Protein AF-M4DBT6-F1 (afdb_monomer_lite)

Organism: Brassica campestris (NCBI:txid3711)

Foldseek 3Di:
DDPDDDDPPPDPVVCVPFWDDKDKAKADDAQVDWIKMKMFIAGPVRHTPDIDIDTGHRDHDRVVRRVVRVVCRPVD

Sequence (76 aa):
MNPKRGFADADADALRGQVQSGLVDASWKSSREEMGFGWSLHRREGTQIMHGSSAEAPMNSTLEAEAIALLNKWAD

Structure (mmCIF, N/CA/C/O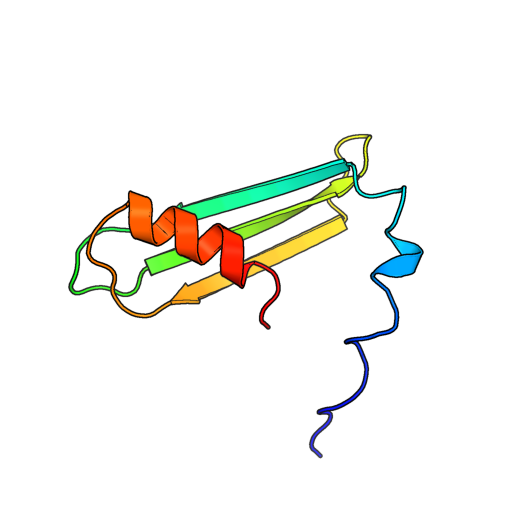 backbone):
data_AF-M4DBT6-F1
#
_entry.id   AF-M4DBT6-F1
#
loop_
_atom_site.group_PDB
_atom_site.id
_atom_site.type_symbol
_atom_site.label_atom_id
_atom_site.label_alt_id
_atom_site.label_comp_id
_atom_site.label_asym_id
_atom_site.label_entity_id
_atom_site.label_seq_id
_atom_site.pdbx_PDB_ins_code
_atom_site.Cartn_x
_atom_site.Cartn_y
_atom_site.Cartn_z
_atom_site.occupancy
_atom_site.B_iso_or_equiv
_atom_site.auth_seq_id
_atom_site.auth_comp_id
_atom_site.auth_asym_id
_atom_site.auth_atom_id
_atom_site.pdbx_PDB_model_num
ATOM 1 N N . MET A 1 1 ? -25.179 -10.827 -14.340 1.00 39.16 1 MET A N 1
ATOM 2 C CA . MET A 1 1 ? -23.996 -10.735 -13.462 1.00 39.16 1 MET A CA 1
ATOM 3 C C . MET A 1 1 ? -23.119 -9.602 -13.967 1.00 39.16 1 MET A C 1
ATOM 5 O O . MET A 1 1 ? -22.528 -9.751 -15.024 1.00 39.16 1 MET A O 1
ATOM 9 N N . ASN A 1 2 ? -23.159 -8.454 -13.283 1.00 32.00 2 ASN A N 1
ATOM 10 C CA . ASN A 1 2 ? -22.119 -7.414 -13.258 1.00 32.00 2 ASN A CA 1
ATOM 11 C C . ASN A 1 2 ? -22.553 -6.354 -12.217 1.00 32.00 2 ASN A C 1
ATOM 13 O O . ASN A 1 2 ? -23.349 -5.478 -12.559 1.00 32.00 2 ASN A O 1
ATOM 17 N N . PRO A 1 3 ? -22.156 -6.442 -10.933 1.00 40.34 3 PRO A N 1
ATOM 18 C CA . PRO A 1 3 ? -22.567 -5.459 -9.940 1.00 40.34 3 PRO A CA 1
ATOM 19 C C . PRO A 1 3 ? -21.578 -4.288 -9.962 1.00 40.34 3 PRO A C 1
ATOM 21 O O . PRO A 1 3 ? -20.731 -4.155 -9.091 1.00 40.34 3 PRO A O 1
ATOM 24 N N . LYS A 1 4 ? -21.660 -3.439 -10.991 1.00 44.75 4 LYS A N 1
ATOM 25 C CA . LYS A 1 4 ? -20.974 -2.137 -11.016 1.00 44.75 4 LYS A CA 1
ATOM 26 C C . LYS A 1 4 ? -22.009 -1.031 -10.897 1.00 44.75 4 LYS A C 1
ATOM 28 O O . LYS A 1 4 ? -22.430 -0.472 -11.910 1.00 44.75 4 LYS A O 1
ATOM 33 N N . ARG A 1 5 ? -22.479 -0.803 -9.670 1.00 44.19 5 ARG A N 1
ATOM 34 C CA . ARG A 1 5 ? -23.111 0.437 -9.183 1.00 44.19 5 ARG A CA 1
ATOM 35 C C . ARG A 1 5 ? -23.718 0.167 -7.813 1.00 44.19 5 ARG A C 1
ATOM 37 O O . ARG A 1 5 ? -24.738 -0.504 -7.719 1.00 44.19 5 ARG A O 1
ATOM 44 N N . GLY A 1 6 ? -23.100 0.712 -6.778 1.00 34.44 6 GLY A N 1
ATOM 45 C CA . GLY A 1 6 ? -23.696 0.764 -5.449 1.00 34.44 6 GLY A CA 1
ATOM 46 C C . GLY A 1 6 ? -22.643 0.608 -4.378 1.00 34.44 6 GLY A C 1
ATOM 47 O O . GLY A 1 6 ? -22.541 -0.474 -3.840 1.00 34.44 6 GLY A O 1
ATOM 48 N N . PHE A 1 7 ? -21.854 1.658 -4.146 1.00 44.69 7 PHE A N 1
ATOM 49 C CA . PHE A 1 7 ? -21.147 1.916 -2.878 1.00 44.69 7 PHE A CA 1
ATOM 50 C C . PHE A 1 7 ? -20.456 3.294 -2.869 1.00 44.69 7 PHE A C 1
ATOM 52 O O . PHE A 1 7 ? -20.041 3.754 -1.818 1.00 44.69 7 PHE A O 1
ATOM 59 N N . ALA A 1 8 ? -20.383 3.995 -4.009 1.00 44.59 8 ALA A N 1
ATOM 60 C CA . ALA A 1 8 ? -19.677 5.276 -4.101 1.00 44.59 8 ALA A CA 1
ATOM 61 C C . ALA A 1 8 ? -20.307 6.439 -3.300 1.00 44.59 8 ALA A C 1
ATOM 63 O O . ALA A 1 8 ? -19.589 7.371 -2.962 1.00 44.59 8 ALA A O 1
ATOM 64 N N . ASP A 1 9 ? -21.597 6.383 -2.945 1.00 45.22 9 ASP A N 1
ATOM 65 C CA . ASP A 1 9 ? -22.288 7.527 -2.314 1.00 45.22 9 ASP A CA 1
ATOM 66 C C . ASP A 1 9 ? -22.888 7.231 -0.927 1.00 45.22 9 ASP A C 1
ATOM 68 O O . ASP A 1 9 ? -23.256 8.151 -0.198 1.00 45.22 9 ASP A O 1
ATOM 72 N N . ALA A 1 10 ? -22.972 5.962 -0.525 1.00 44.72 10 ALA A N 1
ATOM 73 C CA . ALA A 1 10 ? -23.470 5.560 0.786 1.00 44.72 10 ALA A CA 1
ATOM 74 C C . ALA A 1 10 ? -22.297 4.988 1.585 1.00 44.72 10 ALA A C 1
ATOM 76 O O . ALA A 1 10 ? -21.984 3.825 1.394 1.00 44.72 10 ALA A O 1
ATOM 77 N N . ASP A 1 11 ? -21.604 5.841 2.354 1.00 50.78 11 ASP A N 1
ATOM 78 C CA . ASP A 1 11 ? -20.845 5.508 3.588 1.00 50.78 11 ASP A CA 1
ATOM 79 C C . ASP A 1 11 ? -19.827 6.597 3.974 1.00 50.78 11 ASP A C 1
ATOM 81 O O . ASP A 1 11 ? -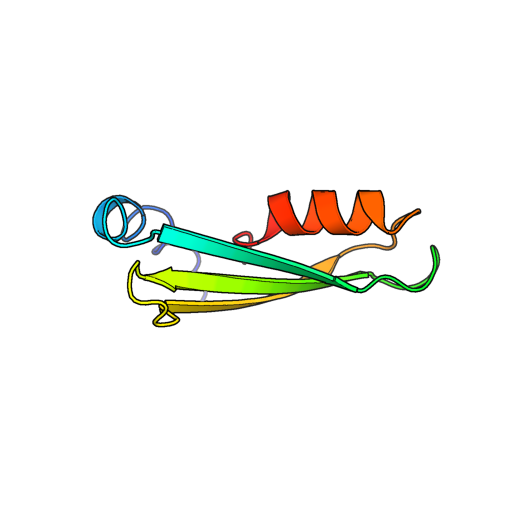19.468 6.727 5.147 1.00 50.78 11 ASP A O 1
ATOM 85 N N . ALA A 1 12 ? -19.407 7.452 3.035 1.00 51.50 12 ALA A N 1
ATOM 86 C CA . ALA A 1 12 ? -18.459 8.534 3.325 1.00 51.50 12 ALA A CA 1
ATOM 87 C C . ALA A 1 12 ? -19.002 9.542 4.363 1.00 51.50 12 ALA A C 1
ATOM 89 O O . ALA A 1 12 ? -18.265 9.985 5.245 1.00 51.50 12 ALA A O 1
ATOM 90 N N . ASP A 1 13 ? -20.300 9.855 4.311 1.00 49.97 13 ASP A N 1
ATOM 91 C CA . ASP A 1 13 ? -20.961 10.752 5.271 1.00 49.97 13 ASP A CA 1
ATOM 92 C C . ASP A 1 13 ? -21.289 10.074 6.614 1.00 49.97 13 ASP A C 1
ATOM 94 O O . ASP A 1 13 ? -21.316 10.748 7.640 1.00 49.97 13 ASP A O 1
ATOM 98 N N . ALA A 1 14 ? -21.462 8.747 6.656 1.00 54.53 14 ALA A N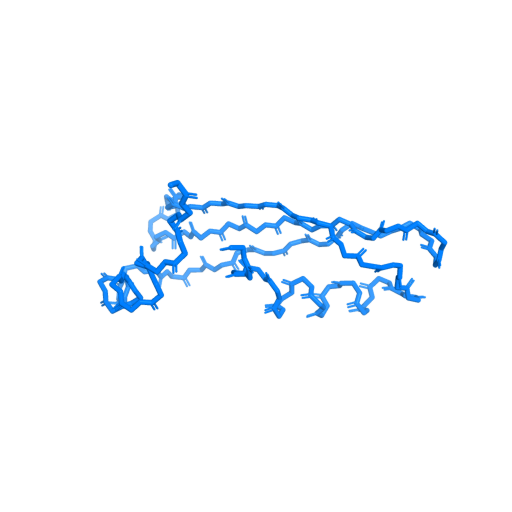 1
ATOM 99 C CA . ALA A 1 14 ? -21.664 8.007 7.910 1.00 54.53 14 ALA A CA 1
ATOM 100 C C . ALA A 1 14 ? -20.368 7.900 8.738 1.00 54.53 14 ALA A C 1
ATOM 102 O O . ALA A 1 14 ? -20.401 7.810 9.967 1.00 54.53 14 ALA A O 1
ATOM 103 N N . LEU A 1 15 ? -19.219 7.942 8.058 1.00 56.25 15 LEU A N 1
ATOM 104 C CA . LEU A 1 15 ? -17.888 7.937 8.660 1.00 56.25 15 LEU A CA 1
ATOM 105 C C . LEU A 1 15 ? -17.367 9.345 9.000 1.00 56.25 15 LEU A C 1
ATOM 107 O O . LEU A 1 15 ? -16.411 9.468 9.781 1.00 56.25 15 LEU A O 1
ATOM 111 N N . ARG A 1 16 ? -17.998 10.414 8.477 1.00 55.00 16 ARG A N 1
ATOM 112 C CA . ARG A 1 16 ? -17.684 11.802 8.856 1.00 55.00 16 ARG A CA 1
ATOM 113 C C . ARG A 1 16 ? -17.899 11.982 10.362 1.00 55.00 16 ARG A C 1
ATOM 115 O O . ARG A 1 16 ? -19.018 11.982 10.857 1.00 55.00 16 ARG A O 1
ATOM 122 N N . GLY A 1 17 ? -16.798 12.155 11.091 1.00 59.91 17 GLY A N 1
ATOM 123 C CA . GLY A 1 17 ? -16.786 12.374 12.542 1.00 59.91 17 GLY A CA 1
ATOM 124 C C . GLY A 1 17 ? -16.393 11.158 13.390 1.00 59.91 17 GLY A C 1
ATOM 125 O O . GLY A 1 17 ? -16.140 11.335 14.578 1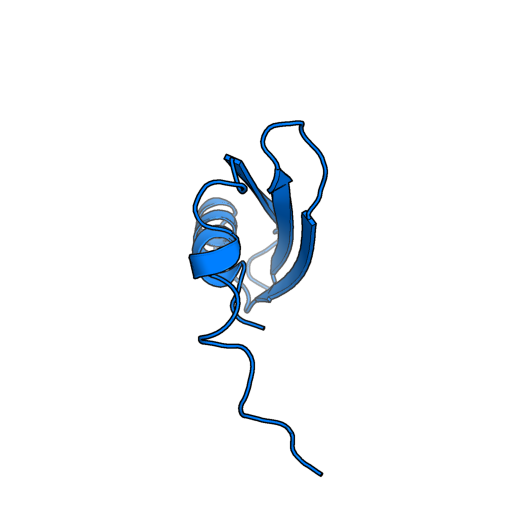.00 59.91 17 GLY A O 1
ATOM 126 N N . GLN A 1 18 ? -16.287 9.957 12.808 1.00 61.00 18 GLN A N 1
ATOM 127 C CA . GLN A 1 18 ? -15.801 8.751 13.509 1.00 61.00 18 GLN A CA 1
ATOM 128 C C . GLN A 1 18 ? -14.374 8.355 13.108 1.00 61.00 18 GLN A C 1
ATOM 130 O O . GLN A 1 18 ? -13.663 7.706 13.876 1.00 61.00 18 GLN A O 1
ATOM 135 N N . VAL A 1 19 ? -13.954 8.750 11.907 1.00 63.19 19 VAL A N 1
ATOM 136 C CA . VAL A 1 19 ? -12.622 8.483 11.362 1.00 63.19 19 VAL A CA 1
ATOM 137 C C . VAL A 1 19 ? -11.650 9.569 11.809 1.00 63.19 19 VAL A C 1
ATOM 139 O O . VAL A 1 19 ? -11.885 10.753 11.572 1.00 63.19 19 VAL A O 1
ATOM 142 N N . GLN A 1 20 ? -10.547 9.159 12.433 1.00 73.06 20 GLN A N 1
ATOM 143 C CA . GLN A 1 20 ? -9.541 10.077 12.975 1.00 73.06 20 GLN A CA 1
ATOM 144 C C . GLN A 1 20 ? -8.244 10.049 12.162 1.00 73.06 20 GLN A C 1
ATOM 146 O O . GLN A 1 20 ? -7.615 11.091 11.981 1.00 73.06 20 GLN A O 1
ATOM 151 N N . SER A 1 21 ? -7.827 8.872 11.690 1.00 81.31 21 SER A N 1
ATOM 152 C CA . SER A 1 21 ? -6.540 8.708 11.017 1.00 81.31 21 SER A CA 1
ATOM 153 C C . SER A 1 21 ? -6.582 7.636 9.932 1.00 81.31 21 SER A C 1
ATOM 155 O O . SER A 1 21 ? -7.197 6.579 10.082 1.00 81.31 21 SER A O 1
ATOM 157 N N . GLY A 1 22 ? -5.900 7.931 8.826 1.00 89.62 22 GLY A N 1
ATOM 158 C CA . GLY A 1 22 ? -5.560 6.966 7.789 1.00 89.62 22 GLY A CA 1
ATOM 159 C C . GLY A 1 22 ? -4.052 6.759 7.777 1.00 89.62 22 GLY A C 1
ATOM 160 O O . GLY A 1 22 ? -3.308 7.740 7.769 1.00 89.62 22 GLY A O 1
ATOM 161 N N . LEU A 1 23 ? -3.621 5.502 7.787 1.00 92.75 23 LEU A N 1
ATOM 162 C CA . LEU A 1 23 ? -2.230 5.116 7.573 1.00 92.75 23 LEU A CA 1
ATOM 163 C C . LEU A 1 23 ? -2.088 4.597 6.149 1.00 92.75 23 LEU A C 1
ATOM 165 O O . LEU A 1 23 ? -2.980 3.909 5.650 1.00 92.75 23 LEU A O 1
ATOM 169 N N . VAL A 1 24 ? -0.980 4.946 5.513 1.00 95.50 24 VAL A N 1
ATOM 170 C CA . VAL A 1 24 ? -0.604 4.501 4.174 1.00 95.50 24 VAL A CA 1
ATOM 171 C C . VAL A 1 24 ? 0.891 4.249 4.199 1.00 95.50 24 VAL A C 1
ATOM 173 O O . VAL A 1 24 ? 1.612 5.023 4.828 1.00 95.50 24 VAL A O 1
ATOM 176 N N . ASP A 1 25 ? 1.317 3.174 3.554 1.00 96.06 25 ASP A N 1
ATOM 177 C CA . ASP A 1 25 ? 2.723 2.816 3.405 1.00 96.06 25 ASP A CA 1
ATOM 178 C C . ASP A 1 25 ? 2.940 2.212 2.018 1.00 96.06 25 ASP A C 1
ATOM 180 O O . ASP A 1 25 ? 2.146 1.368 1.571 1.00 96.06 25 ASP A O 1
ATOM 184 N N . ALA A 1 26 ? 3.991 2.657 1.333 1.00 96.19 26 ALA A N 1
ATOM 185 C CA . ALA A 1 26 ? 4.367 2.149 0.027 1.00 96.19 26 ALA A CA 1
ATOM 186 C C . ALA A 1 26 ? 5.624 1.275 0.107 1.00 96.19 26 ALA A C 1
ATOM 188 O O . ALA A 1 26 ? 6.613 1.576 0.770 1.00 96.19 26 ALA A O 1
ATOM 189 N N . SER A 1 27 ? 5.622 0.200 -0.673 1.00 94.69 27 SER A N 1
ATOM 190 C CA . SER A 1 27 ? 6.778 -0.652 -0.901 1.00 94.69 27 SER A CA 1
ATOM 191 C C . SER A 1 27 ? 7.241 -0.511 -2.345 1.00 94.69 27 SER A C 1
ATOM 193 O O . SER A 1 27 ? 6.515 -0.818 -3.292 1.00 94.69 27 SER A O 1
ATOM 195 N N . TRP A 1 28 ? 8.479 -0.055 -2.520 1.00 95.44 28 TRP A N 1
ATOM 196 C CA . TRP A 1 28 ? 9.116 0.091 -3.823 1.00 95.44 28 TRP A CA 1
ATOM 197 C C . TRP A 1 28 ? 10.557 -0.403 -3.767 1.00 95.44 28 TRP A C 1
ATOM 199 O O . TRP A 1 28 ? 11.274 -0.162 -2.794 1.00 95.44 28 TRP A O 1
ATOM 209 N N . LYS A 1 29 ? 10.991 -1.083 -4.831 1.00 93.69 29 LYS A N 1
ATOM 210 C CA . LYS A 1 29 ? 12.312 -1.720 -4.903 1.00 93.69 29 LYS A CA 1
ATOM 211 C C . LYS A 1 29 ? 13.144 -1.247 -6.089 1.00 93.69 29 LYS A C 1
ATOM 213 O O . LYS A 1 29 ? 14.350 -1.053 -5.948 1.00 93.69 29 LYS A O 1
ATOM 218 N N . SER A 1 30 ? 12.528 -1.092 -7.259 1.00 95.75 30 SER A N 1
ATOM 219 C CA . SER A 1 30 ? 13.205 -0.624 -8.467 1.00 95.75 30 SER A CA 1
ATOM 220 C C . SER A 1 30 ? 12.208 -0.102 -9.498 1.00 95.75 30 SER A C 1
ATOM 222 O O . SER A 1 30 ? 11.033 -0.450 -9.466 1.00 95.75 30 SER A O 1
ATOM 224 N N . SER A 1 31 ? 12.689 0.663 -10.479 1.00 95.38 31 SER A N 1
ATOM 225 C CA . SER A 1 31 ? 11.858 1.211 -11.562 1.00 95.38 31 SER A CA 1
ATOM 226 C C . SER A 1 31 ? 11.401 0.201 -12.613 1.00 95.38 31 SER A C 1
ATOM 228 O O . SER A 1 31 ? 10.843 0.574 -13.642 1.00 95.38 31 SER A O 1
ATOM 230 N N . ARG A 1 32 ? 11.664 -1.087 -12.381 1.00 95.50 32 ARG A N 1
ATOM 231 C CA . ARG A 1 32 ? 11.283 -2.189 -13.273 1.00 95.50 32 ARG A CA 1
ATOM 232 C C . ARG A 1 32 ? 10.210 -3.086 -12.675 1.00 95.50 32 ARG A C 1
ATOM 234 O O . ARG A 1 32 ? 9.644 -3.898 -13.397 1.00 95.50 32 ARG A O 1
ATOM 241 N N . GLU A 1 33 ? 9.993 -2.981 -11.372 1.00 93.00 33 GLU A N 1
ATOM 242 C CA . GLU A 1 33 ? 9.014 -3.766 -10.634 1.00 93.00 33 GLU A CA 1
ATOM 243 C C . GLU A 1 33 ? 7.826 -2.855 -10.305 1.00 93.00 33 GLU A C 1
ATOM 245 O O . GLU A 1 33 ? 7.994 -1.651 -10.096 1.00 93.00 33 GLU A O 1
ATOM 250 N N . GLU A 1 34 ? 6.625 -3.427 -10.291 1.00 94.75 34 GLU A N 1
ATOM 251 C CA . GLU A 1 34 ? 5.446 -2.749 -9.752 1.00 94.75 34 GLU A CA 1
ATOM 252 C C . GLU A 1 34 ? 5.696 -2.369 -8.292 1.00 94.75 34 GLU A C 1
ATOM 254 O O . GLU A 1 34 ? 6.400 -3.069 -7.553 1.00 94.75 34 GLU A O 1
ATOM 259 N N . MET A 1 35 ? 5.127 -1.241 -7.883 1.00 95.25 35 MET A N 1
ATOM 260 C CA . MET A 1 35 ? 5.115 -0.870 -6.475 1.00 95.25 35 MET A CA 1
ATOM 261 C C . MET A 1 35 ? 3.913 -1.523 -5.798 1.00 95.25 35 MET A C 1
ATOM 263 O O . MET A 1 35 ? 2.868 -1.706 -6.419 1.00 95.25 35 MET A O 1
ATOM 267 N N . GLY A 1 36 ? 4.063 -1.870 -4.525 1.00 95.62 36 GLY A N 1
ATOM 268 C CA . GLY A 1 36 ? 2.946 -2.269 -3.678 1.00 95.62 36 GLY A CA 1
ATOM 269 C C . GLY A 1 36 ? 2.618 -1.157 -2.696 1.00 95.62 36 GLY A C 1
ATOM 270 O O . GLY A 1 36 ? 3.500 -0.391 -2.314 1.00 95.62 36 GLY A O 1
ATOM 271 N N . PHE A 1 37 ? 1.378 -1.084 -2.232 1.00 96.56 37 PHE A N 1
ATOM 272 C CA . PHE A 1 37 ? 1.033 -0.213 -1.113 1.00 96.56 37 PHE A CA 1
ATOM 273 C C . PHE A 1 37 ? -0.080 -0.804 -0.260 1.00 96.56 37 PHE A C 1
ATOM 275 O O . PHE A 1 37 ? -0.939 -1.548 -0.740 1.00 96.56 37 PHE A O 1
ATOM 282 N N . GLY A 1 38 ? -0.049 -0.464 1.025 1.00 95.44 38 GLY A N 1
ATOM 283 C CA . GLY A 1 38 ? -1.061 -0.826 2.006 1.00 95.44 38 GLY A CA 1
ATOM 284 C C . GLY A 1 38 ? -1.661 0.415 2.647 1.00 95.44 38 GLY A C 1
ATOM 285 O O . GLY A 1 38 ? -0.994 1.438 2.808 1.00 95.44 38 GLY A O 1
ATOM 286 N N . TRP A 1 39 ? -2.926 0.325 3.041 1.00 94.88 39 TRP A N 1
ATOM 287 C CA . TRP A 1 39 ? -3.604 1.390 3.764 1.00 94.88 39 TRP A CA 1
ATOM 288 C C . TRP A 1 39 ? -4.552 0.835 4.822 1.00 94.88 39 TRP A C 1
ATOM 290 O O . TRP A 1 39 ? -5.041 -0.292 4.740 1.00 94.88 39 TRP A O 1
ATOM 300 N N . SER A 1 40 ? -4.818 1.640 5.846 1.00 92.94 40 SER A N 1
ATOM 301 C CA . SER A 1 40 ? -5.786 1.314 6.894 1.00 92.94 40 SER A CA 1
ATOM 302 C C . SER A 1 40 ? -6.433 2.568 7.469 1.00 92.94 40 SER A C 1
ATOM 304 O O . SER A 1 40 ? -5.805 3.621 7.600 1.00 92.94 40 SER A O 1
ATOM 306 N N . LEU A 1 41 ? -7.711 2.449 7.818 1.00 90.88 41 LEU A N 1
ATOM 307 C CA . LEU A 1 41 ? -8.518 3.501 8.422 1.00 90.88 41 LEU A CA 1
ATOM 308 C C . LEU A 1 41 ? -8.818 3.160 9.868 1.00 90.88 41 LEU A C 1
ATOM 310 O O . LEU A 1 41 ? -9.248 2.044 10.158 1.00 90.88 41 LEU A O 1
ATOM 314 N N . HIS A 1 42 ? -8.670 4.135 10.755 1.00 89.06 42 HIS A N 1
ATOM 315 C CA . HIS A 1 42 ? -8.883 3.934 12.179 1.00 89.06 42 HIS A CA 1
ATOM 316 C C . HIS A 1 42 ? -9.886 4.929 12.756 1.00 89.06 42 HIS A C 1
ATOM 318 O O . HIS A 1 42 ? -9.955 6.105 12.369 1.00 89.06 42 HIS A O 1
ATOM 324 N N . ARG A 1 43 ? -10.647 4.442 13.739 1.00 86.88 43 ARG A N 1
ATOM 325 C CA . ARG A 1 43 ? -11.404 5.294 14.655 1.00 86.88 43 ARG A CA 1
ATOM 326 C C . ARG A 1 43 ? -10.458 6.072 15.555 1.00 86.88 43 ARG A C 1
ATOM 328 O O . ARG A 1 43 ? -9.287 5.720 15.712 1.00 86.88 43 ARG A O 1
ATOM 335 N N . ARG A 1 44 ? -10.998 7.093 16.212 1.00 83.69 44 ARG A N 1
ATOM 336 C CA . ARG A 1 44 ? -10.279 7.896 17.207 1.00 83.69 44 ARG A CA 1
ATOM 337 C C . ARG A 1 44 ? -9.622 7.068 18.305 1.00 83.69 44 ARG A C 1
ATOM 339 O O . ARG A 1 44 ? -8.533 7.412 18.750 1.00 83.69 44 ARG A O 1
ATOM 346 N N . GLU A 1 45 ? -10.256 5.978 18.713 1.00 86.81 45 GLU A N 1
ATOM 347 C CA . GLU A 1 45 ? -9.769 5.093 19.772 1.00 86.81 45 GLU A CA 1
ATOM 348 C C . GLU A 1 45 ? -8.665 4.135 19.284 1.00 86.81 45 GLU A C 1
ATOM 350 O O . GLU A 1 45 ? -8.232 3.263 20.032 1.00 86.81 45 GLU A O 1
ATOM 355 N N . GLY A 1 46 ? -8.222 4.259 18.026 1.00 83.50 46 GLY A N 1
ATOM 356 C CA . GLY A 1 46 ? -7.206 3.397 17.418 1.00 83.50 46 GLY A CA 1
ATOM 357 C C . GLY A 1 46 ? -7.747 2.063 16.901 1.00 83.50 46 GLY A C 1
ATOM 358 O O . GLY A 1 46 ? -6.974 1.211 16.480 1.00 83.50 46 GLY A O 1
ATOM 359 N N . THR A 1 47 ? -9.068 1.860 16.903 1.00 90.00 47 THR A N 1
ATOM 360 C CA . THR A 1 47 ? -9.680 0.652 16.326 1.00 90.00 47 THR A CA 1
ATOM 361 C C . THR A 1 47 ? -9.674 0.734 14.802 1.00 90.00 47 THR A C 1
ATOM 363 O O . THR A 1 47 ? -10.226 1.681 14.241 1.00 90.00 47 THR A O 1
ATOM 366 N N . GLN A 1 48 ? -9.089 -0.260 14.132 1.00 89.69 48 GLN A N 1
ATOM 367 C CA . GLN A 1 48 ? -9.112 -0.366 12.674 1.00 89.69 48 GLN A CA 1
ATOM 368 C C . GLN A 1 48 ? -10.543 -0.625 12.178 1.00 89.69 48 GLN A C 1
ATOM 370 O O . GLN A 1 48 ? -11.213 -1.548 12.636 1.00 89.69 48 GLN A O 1
ATOM 375 N N . ILE A 1 49 ? -11.009 0.203 11.246 1.00 90.50 49 ILE A N 1
ATOM 376 C CA . ILE A 1 49 ? -12.333 0.117 10.614 1.00 90.50 49 ILE A CA 1
ATOM 377 C C . ILE A 1 49 ? -12.241 -0.720 9.343 1.00 90.50 49 ILE A C 1
ATOM 379 O O . ILE A 1 49 ? -13.054 -1.607 9.109 1.00 90.50 49 ILE A O 1
ATOM 383 N N . MET A 1 50 ? -11.245 -0.412 8.518 1.00 90.19 50 MET A N 1
ATOM 384 C CA . MET A 1 50 ? -11.037 -1.019 7.212 1.00 90.19 50 MET A CA 1
ATOM 385 C C . MET A 1 50 ? -9.566 -0.922 6.829 1.00 90.19 50 MET A C 1
ATOM 387 O O . MET A 1 50 ? -8.824 -0.097 7.364 1.00 90.19 50 MET A O 1
ATOM 391 N N . HIS A 1 51 ? -9.154 -1.778 5.910 1.00 92.62 51 HIS A N 1
ATOM 392 C CA . HIS A 1 51 ? -7.813 -1.799 5.359 1.00 92.62 51 HIS A CA 1
ATOM 393 C C . HIS A 1 51 ? -7.857 -2.360 3.946 1.00 92.62 51 HIS A C 1
ATOM 395 O O . HIS A 1 51 ? -8.817 -3.035 3.568 1.00 92.62 51 HIS A O 1
ATOM 401 N N . GLY A 1 52 ? -6.793 -2.110 3.203 1.00 92.75 52 GLY A N 1
ATOM 402 C CA . GLY A 1 52 ? -6.621 -2.638 1.867 1.00 92.75 52 GLY A CA 1
ATOM 403 C C . GLY A 1 52 ? -5.166 -2.596 1.449 1.00 92.75 52 GLY A C 1
ATOM 404 O O . GLY A 1 52 ? -4.299 -2.058 2.143 1.00 92.75 52 GLY A O 1
ATOM 405 N N . SER A 1 53 ? -4.907 -3.207 0.307 1.00 94.81 53 SER A N 1
ATOM 406 C CA . SER A 1 53 ? -3.604 -3.201 -0.335 1.00 94.81 53 SER A CA 1
ATOM 407 C C . SER A 1 53 ? -3.796 -3.369 -1.825 1.00 94.81 53 SER A C 1
ATOM 409 O O . SER A 1 53 ? -4.668 -4.136 -2.236 1.00 94.81 53 SER A O 1
ATOM 411 N N . SER A 1 54 ? -2.952 -2.718 -2.608 1.00 94.00 54 SER A N 1
ATOM 412 C CA . SER A 1 54 ? -2.960 -2.849 -4.058 1.00 94.00 54 SER A CA 1
ATOM 413 C C . SER A 1 54 ? -1.541 -2.712 -4.609 1.00 94.00 54 SER A C 1
ATOM 415 O O . SER A 1 54 ? -0.570 -2.581 -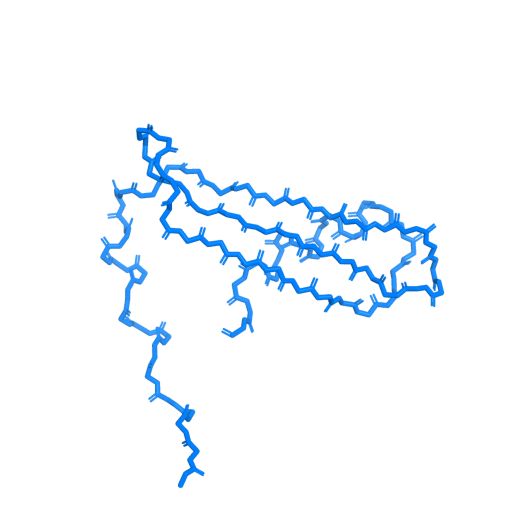3.852 1.00 94.00 54 SER A O 1
ATOM 417 N N . ALA A 1 55 ? -1.424 -2.803 -5.926 1.00 94.25 55 ALA A N 1
ATOM 418 C CA . ALA A 1 55 ? -0.189 -2.605 -6.661 1.00 94.25 55 ALA A CA 1
ATOM 419 C C . ALA A 1 55 ? -0.427 -1.614 -7.798 1.00 94.25 55 ALA A C 1
ATOM 421 O O . ALA A 1 55 ? -1.509 -1.572 -8.380 1.00 94.25 55 ALA A O 1
ATOM 422 N N . GLU A 1 56 ? 0.594 -0.824 -8.105 1.00 94.50 56 GLU A N 1
ATOM 423 C CA . GLU A 1 56 ? 0.561 0.152 -9.190 1.00 94.50 56 GLU A CA 1
ATOM 424 C C . GLU A 1 56 ? 1.740 -0.035 -10.133 1.00 94.50 56 GLU A C 1
ATOM 426 O O . GLU A 1 56 ? 2.756 -0.661 -9.799 1.00 94.50 56 GLU A O 1
ATOM 431 N N . ALA A 1 57 ? 1.591 0.541 -11.326 1.00 94.25 57 ALA A N 1
ATOM 432 C CA . ALA A 1 57 ? 2.603 0.489 -12.370 1.00 94.25 57 ALA A CA 1
ATOM 433 C C . ALA A 1 57 ? 3.998 0.907 -11.850 1.00 94.25 57 ALA A C 1
ATOM 435 O O . ALA A 1 57 ? 4.099 1.694 -10.902 1.00 94.25 57 ALA A O 1
ATOM 436 N N . PRO A 1 58 ? 5.091 0.418 -12.472 1.00 95.62 58 PRO A N 1
ATOM 437 C CA . PRO A 1 58 ? 6.447 0.752 -12.049 1.00 95.62 58 PRO A CA 1
ATOM 438 C C . PRO A 1 58 ? 6.686 2.263 -11.937 1.00 95.62 58 PRO A C 1
ATOM 440 O O . PRO A 1 58 ? 6.343 3.030 -12.837 1.00 95.62 58 PRO A O 1
ATOM 443 N N . MET A 1 59 ? 7.321 2.672 -10.838 1.00 92.75 59 MET A N 1
ATOM 444 C CA . MET A 1 59 ? 7.625 4.075 -10.524 1.00 92.75 59 MET A CA 1
ATOM 445 C C . MET A 1 59 ? 9.124 4.310 -10.422 1.00 92.75 59 MET A C 1
ATOM 447 O O . MET A 1 59 ? 9.909 3.374 -10.283 1.00 92.75 59 MET A O 1
ATOM 451 N N . ASN A 1 60 ? 9.550 5.565 -10.462 1.00 95.25 60 ASN A N 1
ATOM 452 C CA . ASN A 1 60 ? 10.965 5.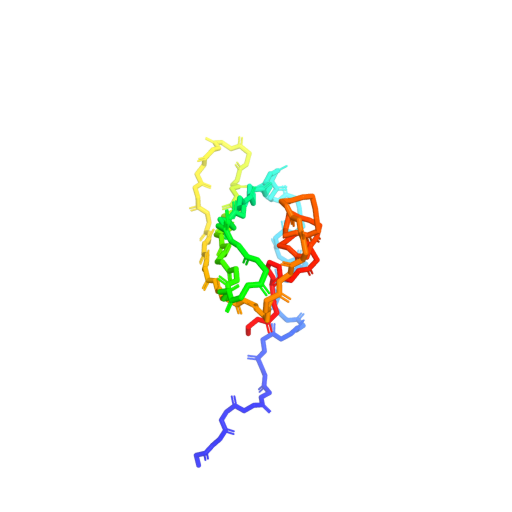908 -10.563 1.00 95.25 60 ASN A CA 1
ATOM 453 C C . ASN A 1 60 ? 11.629 6.140 -9.203 1.00 95.25 60 ASN A C 1
ATOM 455 O O . ASN A 1 60 ? 12.858 6.205 -9.131 1.00 95.25 60 ASN A O 1
ATOM 459 N N . SER A 1 61 ? 10.845 6.288 -8.132 1.00 94.94 61 SER A N 1
ATOM 460 C CA . SER A 1 61 ? 11.378 6.572 -6.801 1.00 94.94 61 SER A CA 1
ATOM 461 C C . SER A 1 61 ? 10.427 6.175 -5.675 1.00 94.94 61 SER A C 1
ATOM 463 O O . SER A 1 61 ? 9.214 6.111 -5.858 1.00 94.94 61 SER A O 1
ATOM 465 N N . THR A 1 62 ? 10.985 6.013 -4.475 1.00 94.38 62 THR A N 1
ATOM 466 C CA . THR A 1 62 ? 10.215 5.823 -3.238 1.00 94.38 62 THR A CA 1
ATOM 467 C C . THR A 1 62 ? 9.257 6.985 -2.960 1.00 94.38 62 THR A C 1
ATOM 469 O O . THR A 1 62 ? 8.138 6.757 -2.526 1.00 94.38 62 THR A O 1
ATOM 472 N N . LEU A 1 63 ? 9.650 8.233 -3.242 1.00 95.31 63 LEU A N 1
ATOM 473 C CA . LEU A 1 63 ? 8.781 9.393 -3.005 1.00 95.31 63 LEU A CA 1
ATOM 474 C C . LEU A 1 63 ? 7.548 9.383 -3.919 1.00 95.31 63 LEU A C 1
ATOM 476 O O . LEU A 1 63 ? 6.445 9.687 -3.474 1.00 95.31 63 LEU A O 1
ATOM 480 N N . GLU A 1 64 ? 7.744 9.038 -5.191 1.00 95.50 64 GLU A N 1
ATOM 481 C CA . GLU A 1 64 ? 6.648 8.879 -6.152 1.00 95.50 64 GLU A CA 1
ATOM 482 C C . GLU A 1 64 ? 5.697 7.763 -5.704 1.00 95.50 64 GLU A C 1
ATOM 484 O O . GLU A 1 64 ? 4.484 7.959 -5.700 1.00 95.50 64 GLU A O 1
ATOM 489 N N . ALA A 1 65 ? 6.254 6.646 -5.227 1.00 95.00 65 ALA A N 1
ATOM 490 C CA . ALA A 1 65 ? 5.491 5.527 -4.695 1.00 95.00 65 ALA A CA 1
ATOM 491 C C . ALA A 1 65 ? 4.585 5.929 -3.515 1.00 95.00 65 ALA A C 1
ATOM 493 O O . ALA A 1 65 ? 3.384 5.662 -3.541 1.00 95.00 65 ALA A O 1
ATOM 494 N N . GLU A 1 66 ? 5.123 6.644 -2.525 1.00 94.50 66 GLU A N 1
ATOM 495 C CA . GLU A 1 66 ? 4.340 7.147 -1.385 1.00 94.50 66 GLU A CA 1
ATOM 496 C C . GLU A 1 66 ? 3.249 8.143 -1.809 1.00 94.50 66 GLU A C 1
ATOM 498 O O . GLU A 1 66 ? 2.118 8.104 -1.316 1.00 94.50 66 GLU A O 1
ATOM 503 N N . ALA A 1 67 ? 3.559 9.033 -2.757 1.00 95.06 67 ALA A N 1
ATOM 504 C CA . ALA A 1 67 ? 2.597 10.011 -3.254 1.00 95.06 67 ALA A CA 1
ATOM 505 C C . ALA A 1 67 ? 1.415 9.339 -3.970 1.00 95.06 67 ALA A C 1
ATOM 507 O O . ALA A 1 67 ? 0.263 9.715 -3.739 1.00 95.06 67 ALA A O 1
ATOM 508 N N . ILE A 1 68 ? 1.683 8.326 -4.801 1.00 94.56 68 ILE A N 1
ATOM 509 C CA . ILE A 1 68 ? 0.628 7.570 -5.484 1.00 94.56 68 ILE A CA 1
ATOM 510 C C . ILE A 1 68 ? -0.177 6.729 -4.493 1.00 94.56 68 ILE A C 1
ATOM 512 O O . ILE A 1 68 ? -1.406 6.748 -4.557 1.00 94.56 68 ILE A O 1
ATOM 516 N N . ALA A 1 69 ? 0.470 6.078 -3.524 1.00 94.62 69 ALA A N 1
ATOM 517 C CA . ALA A 1 69 ? -0.235 5.343 -2.477 1.00 94.62 69 ALA A CA 1
ATOM 518 C C . ALA A 1 69 ? -1.229 6.245 -1.722 1.00 94.62 69 ALA A C 1
ATOM 520 O O . ALA A 1 69 ? -2.375 5.861 -1.483 1.00 94.62 69 ALA A O 1
ATOM 521 N N . LEU A 1 70 ? -0.839 7.485 -1.400 1.00 93.00 70 LEU A N 1
ATOM 522 C CA . LEU A 1 70 ? -1.723 8.456 -0.747 1.00 93.00 70 LEU A CA 1
ATOM 523 C C . LEU A 1 70 ? -2.932 8.861 -1.604 1.00 93.00 70 LEU A C 1
ATOM 525 O O . LEU A 1 70 ? -4.003 9.107 -1.036 1.00 93.00 70 LEU A O 1
ATOM 529 N N . LEU A 1 71 ? -2.756 8.947 -2.926 1.00 91.00 71 LEU A N 1
ATOM 530 C CA . LEU A 1 71 ? -3.806 9.295 -3.888 1.00 91.00 71 LEU A CA 1
ATOM 531 C C . LEU A 1 71 ? -4.770 8.127 -4.143 1.00 91.00 71 LEU A C 1
ATOM 533 O O . LEU A 1 71 ? -5.977 8.351 -4.234 1.00 91.00 71 LEU A O 1
ATOM 537 N N . ASN A 1 72 ? -4.252 6.897 -4.197 1.00 86.69 72 ASN A N 1
ATOM 538 C CA . ASN A 1 72 ? -4.991 5.727 -4.682 1.00 86.69 72 ASN A CA 1
ATOM 539 C C . ASN A 1 72 ? -5.515 4.798 -3.576 1.00 86.69 72 ASN A C 1
ATOM 541 O O . ASN A 1 72 ? -6.181 3.813 -3.881 1.00 86.69 72 ASN A O 1
ATOM 545 N N . LYS A 1 73 ? -5.304 5.112 -2.291 1.00 79.12 73 LYS A N 1
ATOM 546 C CA . LYS A 1 73 ? -5.740 4.317 -1.118 1.00 79.12 73 LYS A CA 1
ATOM 547 C C . LYS A 1 73 ? -7.246 3.996 -0.993 1.00 79.12 73 LYS A C 1
ATOM 549 O O . LYS A 1 73 ? -7.649 3.445 0.020 1.00 79.12 73 LYS A O 1
ATOM 554 N N . TRP A 1 74 ? -8.076 4.344 -1.975 1.00 74.00 74 TRP A N 1
ATOM 555 C CA . TRP A 1 74 ? -9.523 4.083 -2.004 1.00 74.00 74 TRP A CA 1
ATOM 556 C C . TRP A 1 74 ? -10.056 3.754 -3.411 1.00 74.00 74 TRP A C 1
ATOM 558 O O . TRP A 1 74 ? -11.251 3.895 -3.649 1.00 74.00 74 TRP A O 1
ATOM 568 N N . ALA A 1 75 ? -9.183 3.424 -4.369 1.00 69.19 75 ALA A N 1
ATOM 569 C CA . ALA A 1 75 ? -9.540 3.359 -5.789 1.00 69.19 75 ALA A CA 1
ATOM 570 C C . ALA A 1 75 ? -10.123 2.007 -6.266 1.00 69.19 75 ALA A C 1
ATOM 572 O O . ALA A 1 75 ? -10.364 1.862 -7.465 1.00 69.19 75 ALA A O 1
ATOM 573 N N . ASP A 1 76 ? -10.366 1.053 -5.359 1.00 55.62 76 ASP A N 1
ATOM 574 C CA . ASP A 1 76 ? -10.859 -0.301 -5.676 1.00 55.62 76 ASP A CA 1
ATOM 575 C C . ASP A 1 76 ? -12.397 -0.413 -5.736 1.00 55.62 76 ASP A C 1
ATOM 577 O O . ASP A 1 76 ? -13.084 0.101 -4.821 1.00 55.62 76 ASP A O 1
#

pLDDT: mean 80.19, std 20.05, range [32.0, 96.56]

Secondary structure (DSSP, 8-state):
----SSSSSSSHHHHTTTEEEEEEEEE---TTS-EEEEEEEEETTS-EEEEEEEEES--S-HHHHHHHHHHHTT--

Radius of gyration: 14.67 Å; chains: 1; bounding box: 37×23×33 Å